Protein AF-A0A368EV64-F1 (afdb_monomer_lite)

Structure (mmCIF, N/CA/C/O backbone):
data_AF-A0A368EV64-F1
#
_entry.id   AF-A0A368EV64-F1
#
loop_
_atom_site.group_PDB
_atom_site.id
_atom_site.type_symbol
_atom_site.label_atom_id
_atom_site.label_alt_id
_atom_site.label_comp_id
_atom_site.label_asym_id
_atom_site.label_entity_id
_atom_site.label_seq_id
_atom_site.pdbx_PDB_ins_code
_atom_site.Cartn_x
_atom_site.Cartn_y
_atom_site.Cartn_z
_atom_site.occupancy
_atom_site.B_iso_or_equiv
_atom_site.auth_seq_id
_atom_site.auth_comp_id
_atom_site.auth_asym_id
_atom_site.auth_atom_id
_atom_site.pdbx_PDB_model_num
ATOM 1 N N . MET A 1 1 ? 31.387 5.403 -16.871 1.00 44.50 1 MET A N 1
ATOM 2 C CA . MET A 1 1 ? 31.433 4.023 -17.403 1.00 44.50 1 MET A CA 1
ATOM 3 C C . MET A 1 1 ? 30.041 3.657 -17.880 1.00 44.50 1 MET A C 1
ATOM 5 O O . MET A 1 1 ? 29.139 3.594 -17.057 1.00 44.50 1 MET A O 1
ATOM 9 N N . ILE A 1 2 ? 29.844 3.469 -19.186 1.00 47.06 2 ILE A N 1
ATOM 10 C CA . ILE A 1 2 ? 28.600 2.897 -19.712 1.00 47.06 2 ILE A CA 1
ATOM 11 C C . ILE A 1 2 ? 28.589 1.443 -19.242 1.00 47.06 2 ILE A C 1
ATOM 13 O O . ILE A 1 2 ? 29.284 0.598 -19.804 1.00 47.06 2 ILE A O 1
ATOM 17 N N . SER A 1 3 ? 27.868 1.147 -18.158 1.00 55.34 3 SER A N 1
ATOM 18 C CA . SER A 1 3 ? 27.465 -0.232 -17.905 1.00 55.34 3 SER A CA 1
ATOM 19 C C . SER A 1 3 ? 26.696 -0.633 -19.155 1.00 55.34 3 SER A C 1
ATOM 21 O O . SER A 1 3 ? 25.745 0.060 -19.513 1.00 55.34 3 SER A O 1
ATOM 23 N N . ASN A 1 4 ? 27.168 -1.627 -19.902 1.00 78.81 4 ASN A N 1
ATOM 24 C CA . ASN A 1 4 ? 26.502 -2.021 -21.133 1.00 78.81 4 ASN A CA 1
ATOM 25 C C . ASN A 1 4 ? 25.131 -2.589 -20.731 1.00 78.81 4 ASN A C 1
ATOM 27 O O . ASN A 1 4 ? 25.038 -3.751 -20.342 1.00 78.81 4 ASN A O 1
ATOM 31 N N . ILE A 1 5 ? 24.098 -1.738 -20.719 1.00 82.38 5 ILE A N 1
ATOM 32 C CA . ILE A 1 5 ? 22.738 -2.038 -20.243 1.00 82.38 5 ILE A CA 1
ATOM 33 C C . ILE A 1 5 ? 22.225 -3.301 -20.942 1.00 82.38 5 ILE A C 1
ATOM 35 O O . ILE A 1 5 ? 21.611 -4.161 -20.314 1.00 82.38 5 ILE A O 1
ATOM 39 N N . HIS A 1 6 ? 22.607 -3.480 -22.209 1.00 84.94 6 HIS A N 1
ATOM 40 C CA . HIS A 1 6 ? 22.348 -4.684 -22.984 1.00 84.94 6 HIS A CA 1
ATOM 41 C C . HIS A 1 6 ? 22.956 -5.952 -22.357 1.00 84.94 6 HIS A C 1
ATOM 43 O O . HIS A 1 6 ? 22.280 -6.970 -22.247 1.00 84.94 6 HIS A O 1
ATOM 49 N N . ASN A 1 7 ? 24.194 -5.906 -21.855 1.00 88.62 7 ASN A N 1
ATOM 50 C CA . ASN A 1 7 ? 24.806 -7.042 -21.155 1.00 88.62 7 ASN A CA 1
ATOM 51 C C . ASN A 1 7 ? 24.082 -7.374 -19.842 1.00 88.62 7 ASN A C 1
ATOM 53 O O . ASN A 1 7 ? 24.009 -8.544 -19.464 1.00 88.62 7 ASN A O 1
ATOM 57 N N . ILE A 1 8 ? 23.554 -6.368 -19.139 1.00 88.25 8 ILE A N 1
ATOM 58 C CA . ILE A 1 8 ? 22.764 -6.578 -17.917 1.00 88.25 8 ILE A CA 1
ATOM 59 C C . ILE A 1 8 ? 21.418 -7.219 -18.274 1.00 88.25 8 ILE A C 1
ATOM 61 O O . ILE A 1 8 ? 21.029 -8.199 -17.637 1.00 88.25 8 ILE A O 1
ATOM 65 N N . TYR A 1 9 ? 20.765 -6.742 -19.335 1.00 90.50 9 TYR A N 1
ATOM 66 C CA . TYR A 1 9 ? 19.552 -7.351 -19.879 1.00 90.50 9 TYR A CA 1
ATOM 67 C C . TYR A 1 9 ? 19.782 -8.819 -20.261 1.00 90.50 9 TYR A C 1
ATOM 69 O O . TYR A 1 9 ? 19.056 -9.687 -19.786 1.00 90.50 9 TYR A O 1
ATOM 77 N N . LEU A 1 10 ? 20.843 -9.128 -21.016 1.00 91.12 10 LEU A N 1
ATOM 78 C CA . LEU A 1 10 ? 21.176 -10.503 -21.406 1.00 91.12 10 LEU A CA 1
ATOM 79 C C . LEU A 1 10 ? 21.407 -11.419 -20.195 1.00 91.12 10 LEU A C 1
ATOM 81 O O . LEU A 1 10 ? 21.033 -12.591 -20.223 1.00 91.12 10 LEU A O 1
ATOM 85 N N . ARG A 1 11 ? 22.008 -10.906 -19.113 1.00 91.00 11 ARG A N 1
ATOM 86 C CA . ARG A 1 11 ? 22.144 -11.657 -17.852 1.00 91.00 11 ARG A CA 1
ATOM 87 C C . ARG A 1 11 ? 20.783 -11.919 -17.208 1.00 91.00 11 ARG A C 1
ATOM 89 O O . ARG A 1 11 ? 20.542 -13.042 -16.770 1.00 91.00 11 ARG A O 1
ATOM 96 N N . GLY A 1 12 ? 19.901 -10.921 -17.192 1.00 89.25 12 GLY A N 1
ATOM 97 C CA . GLY A 1 12 ? 18.524 -11.059 -16.714 1.00 89.25 12 GLY A CA 1
ATOM 98 C C . GLY A 1 12 ? 17.716 -12.074 -17.523 1.00 89.25 12 GLY A C 1
ATOM 99 O O . GLY A 1 12 ? 17.084 -12.952 -16.941 1.00 89.25 12 GLY A O 1
ATOM 100 N N . GLU A 1 13 ? 17.805 -12.024 -18.851 1.00 91.50 13 GLU A N 1
ATOM 101 C CA . GLU A 1 13 ? 17.125 -12.956 -19.754 1.00 91.50 13 GLU A CA 1
ATOM 102 C C . GLU A 1 13 ? 17.630 -14.396 -19.573 1.00 91.50 13 GLU A C 1
ATOM 104 O O . GLU A 1 13 ? 16.836 -15.331 -19.475 1.00 91.50 13 GLU A O 1
ATOM 109 N N . ARG A 1 14 ? 18.950 -14.597 -19.457 1.00 92.56 14 ARG A N 1
ATOM 110 C CA . ARG A 1 14 ? 19.518 -15.924 -19.163 1.00 92.56 14 ARG A CA 1
ATOM 111 C C . ARG A 1 14 ? 19.058 -16.450 -17.807 1.00 92.56 14 ARG A C 1
ATOM 113 O O . ARG A 1 14 ? 18.724 -17.625 -17.697 1.00 92.56 14 ARG A O 1
ATOM 120 N N . ALA A 1 15 ? 19.029 -15.601 -16.780 1.00 91.25 15 ALA A N 1
ATOM 121 C CA . ALA A 1 15 ? 18.524 -15.983 -15.465 1.00 91.25 15 ALA A CA 1
ATOM 122 C C . ALA A 1 15 ? 17.037 -16.368 -15.523 1.00 91.25 15 ALA A C 1
ATOM 124 O O . ALA A 1 15 ? 16.649 -17.357 -14.904 1.00 91.25 15 ALA A O 1
ATOM 125 N N . TYR A 1 16 ? 16.232 -15.651 -16.315 1.00 91.25 16 TYR A N 1
ATOM 126 C CA . TYR A 1 16 ? 14.826 -15.979 -16.551 1.00 91.25 16 TYR A CA 1
ATOM 127 C C . TYR A 1 16 ? 14.663 -17.347 -17.223 1.00 91.25 16 TYR A C 1
ATOM 129 O O . TYR A 1 16 ? 13.963 -18.205 -16.692 1.00 91.25 16 TYR A O 1
ATOM 137 N N . LYS A 1 17 ? 15.393 -17.594 -18.320 1.00 91.50 17 LYS A N 1
ATOM 138 C CA . LYS A 1 17 ? 15.407 -18.888 -19.032 1.00 91.50 17 LYS A CA 1
ATOM 139 C C . LYS A 1 17 ? 15.848 -20.055 -18.140 1.00 91.50 17 LYS A C 1
ATOM 141 O O . LYS A 1 17 ? 15.370 -21.169 -18.307 1.00 91.50 17 LYS A O 1
ATOM 146 N N . ASN A 1 18 ? 16.715 -19.791 -17.163 1.00 92.69 18 ASN A N 1
ATOM 147 C CA . ASN A 1 18 ? 17.178 -20.769 -16.177 1.00 92.69 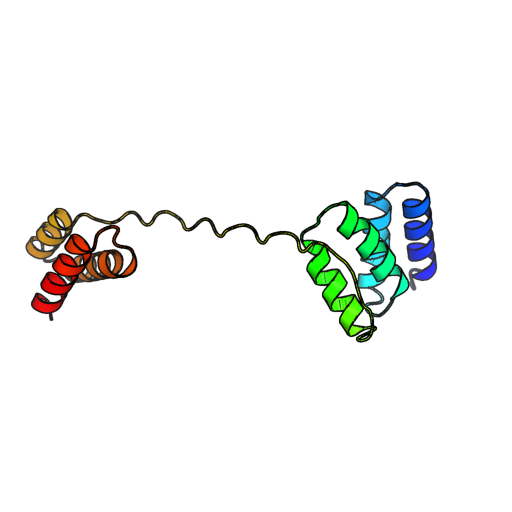18 ASN A CA 1
ATOM 148 C C . ASN A 1 18 ? 16.271 -20.876 -14.931 1.00 92.69 18 ASN A C 1
ATOM 150 O O . ASN A 1 18 ? 16.696 -21.444 -13.926 1.00 92.69 18 ASN A O 1
ATOM 154 N N . ASN A 1 19 ? 15.057 -20.310 -14.952 1.00 89.19 19 ASN A N 1
ATOM 155 C CA . ASN A 1 19 ? 14.099 -20.277 -13.835 1.00 89.19 19 ASN A CA 1
ATOM 156 C C . ASN A 1 19 ? 14.615 -19.598 -12.546 1.00 89.19 19 ASN A C 1
ATOM 158 O O . ASN A 1 19 ? 14.037 -19.749 -11.468 1.00 89.19 19 ASN A O 1
ATOM 162 N N . LYS A 1 20 ? 15.685 -18.798 -12.627 1.00 91.12 20 LYS A N 1
ATOM 163 C CA . LYS A 1 20 ? 16.231 -18.024 -11.502 1.00 91.12 20 LYS A CA 1
ATOM 164 C C . LYS A 1 20 ? 15.534 -16.668 -11.393 1.00 91.12 20 LYS A C 1
ATOM 166 O O . LYS A 1 20 ? 16.139 -15.614 -11.592 1.00 91.12 20 LYS A O 1
ATOM 171 N N . PHE A 1 21 ? 14.244 -16.684 -11.061 1.00 87.88 21 PHE A N 1
ATOM 172 C CA . PHE A 1 21 ? 13.384 -15.492 -11.100 1.00 87.88 21 PHE A CA 1
ATOM 173 C C . PHE A 1 21 ? 13.841 -14.343 -10.184 1.00 87.88 21 PHE A C 1
ATOM 175 O O . PHE A 1 21 ? 13.676 -13.176 -10.538 1.00 87.88 21 PHE A O 1
ATOM 182 N N . GLY A 1 22 ? 14.454 -14.645 -9.034 1.00 86.88 22 GLY A N 1
ATOM 183 C CA . GLY A 1 22 ? 14.992 -13.622 -8.127 1.00 86.88 22 GLY A CA 1
ATOM 184 C C . GLY A 1 22 ? 16.170 -12.846 -8.727 1.00 86.88 22 GLY A C 1
ATOM 185 O O . GLY A 1 22 ? 16.196 -11.615 -8.677 1.00 86.88 22 GLY A O 1
ATOM 186 N N . GLU A 1 23 ? 17.115 -13.556 -9.349 1.00 88.25 23 GLU A N 1
ATOM 187 C CA . GLU A 1 23 ? 18.260 -12.950 -10.042 1.00 88.25 23 GLU A CA 1
ATOM 188 C C . GLU A 1 23 ? 17.813 -12.203 -11.301 1.00 88.25 23 GLU A C 1
ATOM 190 O O . GLU A 1 23 ? 18.227 -11.063 -11.522 1.00 88.25 23 GLU A O 1
ATOM 195 N N . ALA A 1 24 ? 16.913 -12.808 -12.086 1.00 90.88 24 ALA A N 1
ATOM 196 C CA . ALA A 1 24 ? 16.336 -12.190 -13.276 1.00 90.88 24 ALA A CA 1
ATOM 197 C C . ALA A 1 24 ? 15.688 -10.845 -12.935 1.00 90.88 24 ALA A C 1
ATOM 199 O O . ALA A 1 24 ? 16.029 -9.824 -13.528 1.00 90.88 24 ALA A O 1
ATOM 200 N N . LYS A 1 25 ? 14.836 -10.812 -11.903 1.00 90.88 25 LYS A N 1
ATOM 201 C CA . LYS A 1 25 ? 14.197 -9.583 -11.427 1.00 90.88 25 LYS A CA 1
ATOM 202 C C . LYS A 1 25 ? 15.217 -8.506 -11.057 1.00 90.88 25 LYS A C 1
ATOM 204 O O . LYS A 1 25 ? 15.050 -7.363 -11.468 1.00 90.88 25 LYS A O 1
ATOM 209 N N . LYS A 1 26 ? 16.271 -8.852 -10.309 1.00 91.56 26 LYS A N 1
ATOM 210 C CA . LYS A 1 26 ? 17.311 -7.893 -9.896 1.00 91.56 26 LYS A CA 1
ATOM 211 C C . LYS A 1 26 ? 18.004 -7.256 -11.104 1.00 91.56 26 LYS A C 1
ATOM 213 O O . LYS A 1 26 ? 18.172 -6.039 -11.143 1.00 91.56 26 LYS A O 1
ATOM 218 N N . HIS A 1 27 ? 18.387 -8.065 -12.089 1.00 90.44 27 HIS A N 1
ATOM 219 C CA . HIS A 1 27 ? 19.040 -7.572 -13.301 1.00 90.44 27 HIS A CA 1
ATOM 220 C C . HIS A 1 27 ? 18.100 -6.729 -14.166 1.00 90.44 27 HIS A C 1
ATOM 222 O O . HIS A 1 27 ? 18.491 -5.653 -14.608 1.00 90.44 27 HIS A O 1
ATOM 228 N N . LEU A 1 28 ? 16.856 -7.170 -14.355 1.00 90.75 28 LEU A N 1
ATOM 229 C CA . LEU A 1 28 ? 15.863 -6.441 -15.145 1.00 90.75 28 LEU A CA 1
ATOM 230 C C . LEU A 1 28 ? 15.454 -5.115 -14.488 1.00 90.75 28 LEU A C 1
ATOM 232 O O . LEU A 1 28 ? 15.281 -4.127 -15.195 1.00 90.75 28 LEU A O 1
ATOM 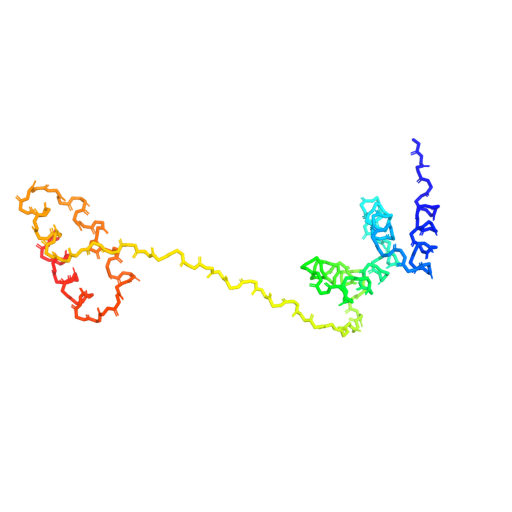236 N N . MET A 1 29 ? 15.362 -5.063 -13.152 1.00 88.50 29 MET A N 1
ATOM 237 C CA . MET A 1 29 ? 15.135 -3.817 -12.407 1.00 88.50 29 MET A CA 1
ATOM 238 C C . MET A 1 29 ? 16.255 -2.802 -12.644 1.00 88.50 29 MET A C 1
ATOM 240 O O . MET A 1 29 ? 15.976 -1.656 -12.975 1.00 88.50 29 MET A O 1
ATOM 244 N N . SER A 1 30 ? 17.513 -3.239 -12.564 1.00 89.19 30 SER A N 1
ATOM 245 C CA . SER A 1 30 ? 18.658 -2.369 -12.854 1.00 89.19 30 SER A CA 1
ATOM 246 C C . SER A 1 30 ? 18.615 -1.823 -14.286 1.00 89.19 30 SER A C 1
ATOM 248 O O . SER A 1 30 ? 18.947 -0.664 -14.513 1.00 89.19 30 SER A O 1
ATOM 250 N N . VAL A 1 31 ? 18.150 -2.617 -15.257 1.00 88.75 31 VAL A N 1
ATOM 251 C CA . VAL A 1 31 ? 17.986 -2.149 -16.640 1.00 88.75 31 VAL A CA 1
ATOM 252 C C . VAL A 1 31 ? 16.927 -1.052 -16.744 1.00 88.75 31 VAL A C 1
ATOM 254 O O . VAL A 1 31 ? 17.206 -0.031 -17.361 1.00 88.75 31 VAL A O 1
ATOM 257 N N . VAL A 1 32 ? 15.748 -1.220 -16.134 1.00 89.19 32 VAL A N 1
ATOM 258 C CA . VAL A 1 32 ? 14.674 -0.207 -16.217 1.00 89.19 32 VAL A CA 1
ATOM 259 C C . VAL A 1 32 ? 14.950 1.046 -15.382 1.00 89.19 32 VAL A C 1
ATOM 261 O O . VAL A 1 32 ? 14.419 2.109 -15.688 1.00 89.19 32 VAL A O 1
ATOM 264 N N . GLU A 1 33 ? 15.793 0.948 -14.351 1.00 87.56 33 GLU A N 1
ATOM 265 C CA . GLU A 1 33 ? 16.299 2.109 -13.605 1.00 87.56 33 GLU A CA 1
ATOM 266 C C . GLU A 1 33 ? 17.211 2.990 -14.470 1.00 87.56 33 GLU A C 1
ATOM 268 O O . GLU A 1 33 ? 17.197 4.212 -14.332 1.00 87.56 33 GLU A O 1
ATOM 273 N N . HIS A 1 34 ? 17.980 2.382 -15.378 1.00 86.31 34 HIS A N 1
ATOM 274 C CA . HIS A 1 34 ? 18.852 3.102 -16.305 1.00 86.31 34 HIS A CA 1
ATOM 275 C C . HIS A 1 34 ? 18.146 3.518 -17.604 1.00 86.31 34 HIS A C 1
ATOM 277 O O . HIS A 1 34 ? 18.392 4.615 -18.100 1.00 86.31 34 HIS A O 1
ATOM 283 N N . ASP A 1 35 ? 17.272 2.668 -18.146 1.00 84.94 35 ASP A N 1
ATOM 284 C CA . ASP A 1 35 ? 16.469 2.925 -19.342 1.00 84.94 35 ASP A CA 1
ATOM 285 C C . ASP A 1 35 ? 14.987 2.631 -19.072 1.00 84.94 35 ASP A C 1
ATOM 287 O O . ASP A 1 35 ? 14.480 1.517 -19.238 1.00 84.94 35 ASP A O 1
ATOM 291 N N . THR A 1 36 ? 14.274 3.687 -18.687 1.00 84.44 36 THR A N 1
ATOM 292 C CA . THR A 1 36 ? 12.838 3.649 -18.371 1.00 84.44 36 THR A CA 1
ATOM 293 C C . THR A 1 36 ? 11.941 3.356 -19.574 1.00 84.44 36 THR A C 1
ATOM 295 O O . THR A 1 36 ? 10.741 3.148 -19.396 1.00 84.44 36 THR A O 1
ATOM 298 N N . ASN A 1 37 ? 12.476 3.342 -20.798 1.00 86.19 37 ASN A N 1
ATOM 299 C CA . ASN A 1 37 ? 11.724 3.018 -22.009 1.00 86.19 37 ASN A CA 1
ATOM 300 C C . ASN A 1 37 ? 12.091 1.631 -22.558 1.00 86.19 37 ASN A C 1
ATOM 302 O O . ASN A 1 37 ? 11.604 1.244 -23.624 1.00 86.19 37 ASN A O 1
ATOM 306 N N . HIS A 1 38 ? 12.903 0.851 -21.836 1.00 87.31 38 HIS A N 1
ATOM 307 C CA . HIS A 1 38 ? 13.314 -0.469 -22.289 1.00 87.31 38 HIS A CA 1
ATOM 308 C C . HIS A 1 38 ? 12.187 -1.507 -22.175 1.00 87.31 38 HIS A C 1
ATOM 310 O O . HIS A 1 38 ? 12.046 -2.235 -21.189 1.00 87.31 38 HIS A O 1
ATOM 316 N N . TYR A 1 39 ? 11.379 -1.584 -23.231 1.00 86.69 39 TYR A N 1
ATOM 317 C CA . TYR A 1 39 ? 10.154 -2.379 -23.297 1.00 86.69 39 TYR A CA 1
ATOM 318 C C . TYR A 1 39 ? 10.354 -3.874 -22.992 1.00 86.69 39 TYR A C 1
ATOM 320 O O . TYR A 1 39 ? 9.581 -4.456 -22.231 1.00 86.69 39 TYR A O 1
ATOM 328 N N . ALA A 1 40 ? 11.418 -4.489 -23.520 1.00 88.06 40 ALA A N 1
ATOM 329 C CA . ALA A 1 40 ? 11.695 -5.915 -23.330 1.00 88.06 40 ALA A CA 1
ATOM 330 C C . ALA A 1 40 ? 11.892 -6.286 -21.848 1.00 88.06 40 ALA A C 1
ATOM 332 O O . ALA A 1 40 ? 11.363 -7.297 -21.382 1.00 88.06 40 ALA A O 1
ATOM 333 N N . SER A 1 41 ? 12.576 -5.433 -21.077 1.00 89.88 41 SER A N 1
ATOM 334 C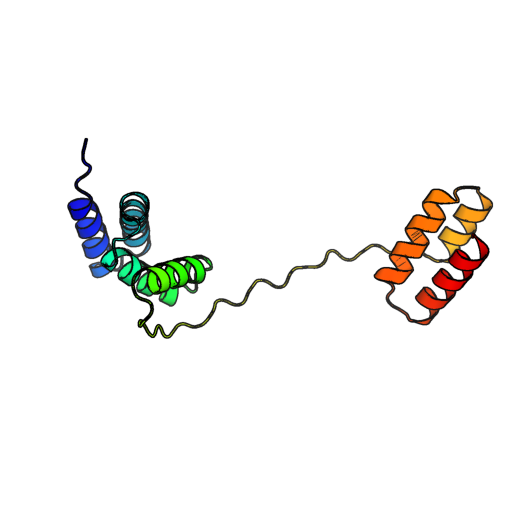 CA . SER A 1 41 ? 12.728 -5.651 -19.635 1.00 89.88 41 SER A CA 1
ATOM 335 C C . SER A 1 41 ? 11.402 -5.604 -18.894 1.00 89.88 41 SER A C 1
ATOM 337 O O . SER A 1 41 ? 11.175 -6.416 -17.998 1.00 89.88 41 SER A O 1
ATOM 339 N N . TYR A 1 42 ? 10.516 -4.674 -19.255 1.00 90.12 42 TYR A N 1
ATOM 340 C CA . TYR A 1 42 ? 9.208 -4.575 -18.617 1.00 90.12 42 TYR A CA 1
ATOM 341 C C . TYR A 1 42 ? 8.312 -5.780 -18.920 1.00 90.12 42 TYR A C 1
ATOM 343 O O . TYR A 1 42 ? 7.576 -6.200 -18.029 1.00 90.12 42 TYR A O 1
ATOM 351 N N . LEU A 1 43 ? 8.398 -6.371 -20.118 1.00 90.19 43 LEU A N 1
ATOM 352 C CA . LEU A 1 43 ? 7.670 -7.603 -20.448 1.00 90.19 43 LEU A CA 1
ATOM 353 C C . LEU A 1 43 ? 8.128 -8.785 -19.586 1.00 90.19 43 LEU A C 1
ATOM 355 O O . LEU A 1 43 ? 7.302 -9.437 -18.950 1.00 90.19 43 LEU A O 1
ATOM 359 N N . LEU A 1 44 ? 9.440 -9.011 -19.483 1.00 91.25 44 LEU A N 1
ATOM 360 C CA . LEU A 1 44 ? 9.972 -10.081 -18.634 1.00 91.25 44 LEU A CA 1
ATOM 361 C C . LEU A 1 44 ? 9.658 -9.840 -17.150 1.00 91.25 44 LEU A C 1
ATOM 363 O O . LEU A 1 44 ? 9.298 -10.769 -16.427 1.00 91.25 44 LEU A O 1
ATOM 367 N N . LEU A 1 45 ? 9.738 -8.589 -16.681 1.00 90.12 45 LEU A N 1
ATOM 368 C CA . LEU A 1 45 ? 9.313 -8.237 -15.324 1.00 90.12 45 LEU A CA 1
ATOM 369 C C . LEU A 1 45 ? 7.824 -8.515 -15.113 1.00 90.12 45 LEU A C 1
ATOM 371 O O . LEU A 1 45 ? 7.453 -9.011 -14.051 1.00 90.12 45 LEU A O 1
ATOM 375 N N . PHE A 1 46 ? 6.973 -8.220 -16.095 1.00 89.88 46 PHE A N 1
ATOM 376 C CA . PHE A 1 46 ? 5.546 -8.508 -16.019 1.00 89.88 46 PHE A CA 1
ATOM 377 C C . PHE A 1 46 ? 5.289 -10.009 -15.865 1.00 89.88 46 PHE A C 1
ATOM 379 O O . PHE A 1 46 ? 4.576 -10.387 -14.940 1.00 89.88 46 PHE A O 1
ATOM 386 N N . GLU A 1 47 ? 5.916 -10.862 -16.676 1.00 88.12 47 GLU A N 1
ATOM 387 C CA . GLU A 1 47 ? 5.761 -12.322 -16.578 1.00 88.12 47 GLU A CA 1
ATOM 388 C C . GLU A 1 47 ? 6.183 -12.851 -15.197 1.00 88.12 47 GLU A C 1
ATOM 390 O O . GLU A 1 47 ? 5.429 -13.572 -14.536 1.00 88.12 47 GLU A O 1
ATOM 395 N N . ILE A 1 48 ? 7.348 -12.417 -14.701 1.00 87.88 48 ILE A N 1
ATOM 396 C CA . ILE A 1 48 ? 7.858 -12.808 -13.376 1.00 87.88 48 ILE A CA 1
ATOM 397 C C . ILE A 1 48 ? 6.903 -12.357 -12.256 1.00 87.88 48 ILE A C 1
ATOM 399 O O . ILE A 1 48 ? 6.626 -13.103 -11.308 1.00 87.88 48 ILE A O 1
ATOM 403 N N . LEU A 1 49 ? 6.409 -11.119 -12.322 1.00 85.88 49 LEU A N 1
ATOM 404 C CA . LEU A 1 49 ? 5.567 -10.533 -11.275 1.00 85.88 49 LEU A CA 1
ATOM 405 C C . LEU A 1 49 ? 4.123 -11.043 -11.318 1.00 85.88 49 LEU A C 1
ATOM 407 O O . LEU A 1 49 ? 3.493 -11.139 -10.263 1.00 85.88 49 LEU A O 1
ATOM 411 N N . ASN A 1 50 ? 3.614 -11.386 -12.503 1.00 84.69 50 ASN A N 1
ATOM 412 C CA . ASN A 1 50 ? 2.287 -11.968 -12.687 1.00 84.69 50 ASN A CA 1
ATOM 413 C C . ASN A 1 50 ? 2.225 -13.367 -12.058 1.00 84.69 50 ASN A C 1
ATOM 415 O O . ASN A 1 50 ? 1.303 -13.659 -11.298 1.00 84.69 50 ASN A O 1
ATOM 419 N N . ASN A 1 51 ? 3.268 -14.180 -12.261 1.00 82.06 51 ASN A N 1
ATOM 420 C CA . ASN A 1 51 ? 3.379 -15.507 -11.648 1.00 82.06 51 ASN A CA 1
ATOM 421 C C . ASN A 1 51 ? 3.520 -15.451 -10.118 1.00 82.06 51 ASN A C 1
ATOM 423 O O . ASN A 1 51 ? 3.022 -16.327 -9.416 1.00 82.06 51 ASN A O 1
ATOM 427 N N . SER A 1 52 ? 4.171 -14.414 -9.585 1.00 76.19 52 SER A N 1
ATOM 428 C CA . SER A 1 52 ? 4.418 -14.259 -8.142 1.00 76.19 52 SER A CA 1
ATOM 429 C C . SER A 1 52 ? 3.359 -13.438 -7.391 1.00 76.19 52 SER A C 1
ATOM 431 O O . SER A 1 52 ? 3.523 -13.204 -6.195 1.00 76.19 52 SER A O 1
ATOM 433 N N . GLN A 1 53 ? 2.287 -12.986 -8.062 1.00 69.88 53 GLN A N 1
ATOM 434 C CA . GLN A 1 53 ? 1.233 -12.122 -7.496 1.00 69.88 53 GLN A CA 1
ATOM 435 C C . GLN A 1 53 ? 1.788 -10.913 -6.717 1.00 69.88 53 GLN A C 1
ATOM 437 O O . GLN A 1 53 ? 1.294 -10.531 -5.653 1.00 69.88 53 GLN A O 1
ATOM 442 N N . SER A 1 54 ? 2.851 -10.301 -7.241 1.00 75.19 54 SER A N 1
ATOM 443 C CA . SER A 1 54 ? 3.558 -9.230 -6.543 1.00 75.19 54 SER A CA 1
ATOM 444 C C . SER A 1 54 ? 2.786 -7.908 -6.566 1.00 75.19 54 SER A C 1
ATOM 446 O O . SER A 1 54 ? 2.246 -7.498 -7.594 1.00 75.19 54 SER A O 1
ATOM 448 N N . SER A 1 55 ? 2.827 -7.160 -5.460 1.00 74.56 55 SER A N 1
ATOM 449 C CA . SER A 1 55 ? 2.279 -5.797 -5.374 1.00 74.56 55 SER A CA 1
ATOM 450 C C . SER A 1 55 ? 2.906 -4.817 -6.378 1.00 74.56 55 SER A C 1
ATOM 452 O O . SER A 1 55 ? 2.277 -3.825 -6.743 1.00 74.56 55 SER A O 1
ATOM 454 N N . GLN A 1 56 ? 4.114 -5.113 -6.870 1.00 79.06 56 GLN A N 1
ATOM 455 C CA . GLN A 1 56 ? 4.836 -4.306 -7.859 1.00 79.06 56 GLN A CA 1
ATOM 456 C C . GLN A 1 56 ? 4.293 -4.462 -9.290 1.00 79.06 56 GLN A C 1
ATOM 458 O O . GLN A 1 56 ? 4.586 -3.629 -10.148 1.00 79.06 56 GLN A O 1
ATOM 463 N N . LEU A 1 57 ? 3.460 -5.478 -9.550 1.00 83.75 57 LEU A N 1
ATOM 464 C CA . LEU A 1 57 ? 2.870 -5.734 -10.868 1.00 83.75 57 LEU A CA 1
ATOM 465 C C . LEU A 1 57 ? 2.079 -4.525 -11.390 1.00 83.75 57 LEU A C 1
ATOM 467 O O . LEU A 1 57 ? 2.165 -4.188 -12.566 1.00 83.75 57 LEU A O 1
ATOM 471 N N . GLN A 1 58 ? 1.353 -3.827 -10.509 1.00 82.88 58 GLN A N 1
ATOM 472 C CA . GLN A 1 58 ? 0.556 -2.655 -10.890 1.00 82.88 58 GLN A CA 1
ATOM 473 C C . GLN A 1 58 ? 1.422 -1.521 -11.453 1.00 82.88 58 GLN A C 1
ATOM 475 O O . GLN A 1 58 ? 1.013 -0.851 -12.400 1.00 82.88 58 GLN A O 1
ATOM 480 N N . GLN A 1 59 ? 2.614 -1.319 -10.888 1.00 85.06 59 GLN A N 1
ATOM 481 C CA . GLN A 1 59 ? 3.546 -0.299 -11.357 1.00 85.06 59 GLN A CA 1
ATOM 482 C C . GLN A 1 59 ? 4.110 -0.676 -12.729 1.00 85.06 59 GLN A C 1
ATOM 484 O O . GLN A 1 59 ? 4.085 0.144 -13.639 1.00 85.06 59 GLN A O 1
ATOM 489 N N . VAL A 1 60 ? 4.527 -1.932 -12.908 1.00 85.81 60 VAL A N 1
ATOM 490 C CA . VAL A 1 60 ? 5.047 -2.428 -14.193 1.00 85.81 60 VAL A CA 1
ATOM 491 C C . VAL A 1 60 ? 3.997 -2.347 -15.303 1.00 85.81 60 VAL A C 1
ATOM 493 O O . VAL A 1 60 ? 4.303 -1.875 -16.392 1.00 85.81 60 VAL A O 1
ATOM 496 N N . VAL A 1 61 ? 2.741 -2.713 -15.029 1.00 85.69 61 VAL A N 1
ATOM 497 C CA . VAL A 1 61 ? 1.645 -2.578 -16.005 1.00 85.69 61 VAL A CA 1
ATOM 498 C C . VAL A 1 61 ? 1.408 -1.118 -16.390 1.00 85.69 61 VAL A C 1
ATOM 500 O O . VAL A 1 61 ? 1.149 -0.823 -17.557 1.00 85.69 61 VAL A O 1
ATOM 503 N N . LYS A 1 62 ? 1.481 -0.194 -15.425 1.00 87.31 62 LYS A N 1
ATOM 504 C CA . LYS A 1 62 ? 1.326 1.240 -15.693 1.00 87.31 62 LYS A CA 1
ATOM 505 C C . LYS A 1 62 ? 2.421 1.740 -16.637 1.00 87.31 62 LYS A C 1
ATOM 507 O O . LYS A 1 62 ? 2.106 2.447 -17.591 1.00 87.31 62 LYS A O 1
ATOM 512 N N . GLU A 1 63 ? 3.668 1.336 -16.403 1.00 87.69 63 GLU A N 1
ATOM 513 C CA . GLU A 1 63 ? 4.789 1.699 -17.275 1.00 87.69 63 GLU A CA 1
ATOM 514 C C . GLU A 1 63 ? 4.681 1.046 -18.662 1.00 87.69 63 GLU A C 1
ATOM 516 O O . GLU A 1 63 ? 4.877 1.722 -19.668 1.00 87.69 63 GLU A O 1
ATOM 521 N N . LEU A 1 64 ? 4.258 -0.218 -18.755 1.00 87.62 64 LEU A N 1
ATOM 522 C CA . LEU A 1 64 ? 4.012 -0.876 -20.046 1.00 87.62 64 LEU A CA 1
ATOM 523 C C . LEU A 1 64 ? 2.943 -0.155 -20.873 1.00 87.62 64 LEU A C 1
ATOM 525 O O . LEU A 1 64 ? 3.143 0.065 -22.064 1.00 87.62 64 LEU A O 1
ATOM 529 N N . LYS A 1 65 ? 1.842 0.268 -20.241 1.00 86.44 65 LYS A N 1
ATOM 530 C CA . LYS A 1 65 ? 0.786 1.053 -20.901 1.00 86.44 65 LYS A CA 1
ATOM 531 C C . LYS A 1 65 ? 1.247 2.452 -21.309 1.00 86.44 65 LYS A C 1
ATOM 533 O O . LYS A 1 65 ? 0.730 2.992 -22.280 1.00 86.44 65 LYS A O 1
ATOM 538 N N . ARG A 1 66 ? 2.205 3.046 -20.586 1.00 87.62 66 ARG A N 1
ATOM 539 C CA . ARG A 1 66 ? 2.832 4.323 -20.968 1.00 87.62 66 ARG A CA 1
ATOM 540 C C . ARG A 1 66 ? 3.646 4.167 -22.251 1.00 87.62 66 ARG A C 1
ATOM 542 O O . ARG A 1 66 ? 3.559 5.028 -23.118 1.00 87.62 66 ARG A O 1
ATOM 549 N N . ILE A 1 67 ? 4.429 3.091 -22.353 1.00 86.88 67 ILE A N 1
ATOM 550 C CA . ILE A 1 67 ? 5.296 2.824 -23.511 1.00 86.88 67 ILE A CA 1
ATOM 551 C C . ILE A 1 67 ? 4.466 2.386 -24.723 1.00 86.88 67 ILE A C 1
ATOM 553 O O . ILE A 1 67 ? 4.697 2.863 -25.829 1.00 86.88 67 ILE A O 1
ATOM 557 N N . ASN A 1 68 ? 3.488 1.502 -24.521 1.00 85.00 68 ASN A N 1
ATOM 558 C CA . ASN A 1 68 ? 2.590 1.035 -25.570 1.00 85.00 68 ASN A CA 1
ATOM 559 C C . ASN A 1 68 ? 1.126 1.068 -25.091 1.00 85.00 68 ASN A C 1
ATOM 561 O O . ASN A 1 68 ? 0.663 0.115 -24.462 1.00 85.00 68 ASN A O 1
ATOM 565 N N . PRO A 1 69 ? 0.368 2.129 -25.414 1.00 82.00 69 PRO A N 1
ATOM 566 C CA . PRO A 1 69 ? -1.024 2.279 -24.985 1.00 82.00 69 PRO A CA 1
ATOM 567 C C . PRO A 1 69 ? -1.984 1.222 -25.545 1.00 82.00 69 PRO A C 1
ATOM 569 O O . PRO A 1 69 ? -3.031 0.979 -24.949 1.00 82.00 69 PRO A O 1
ATOM 572 N N . ALA A 1 70 ? -1.640 0.592 -26.673 1.00 83.12 70 ALA A N 1
ATOM 573 C CA . ALA A 1 70 ? -2.475 -0.411 -27.333 1.00 83.12 70 ALA A CA 1
ATOM 574 C C . ALA A 1 70 ? -2.318 -1.821 -26.735 1.00 83.12 70 ALA A C 1
ATOM 576 O O . ALA A 1 70 ? -2.998 -2.752 -27.166 1.00 83.12 70 ALA A O 1
ATOM 577 N N . ILE A 1 71 ? -1.422 -2.005 -25.759 1.00 81.44 71 ILE A N 1
ATOM 578 C CA . ILE A 1 71 ? -1.163 -3.319 -25.175 1.00 81.44 71 ILE A CA 1
ATOM 579 C C . ILE A 1 71 ? -2.353 -3.795 -24.329 1.00 81.44 71 ILE A C 1
ATOM 581 O O . ILE A 1 71 ? -2.745 -3.173 -23.336 1.00 81.44 71 ILE A O 1
ATOM 585 N N . VAL A 1 72 ? -2.914 -4.942 -24.704 1.00 77.38 72 VAL A N 1
ATOM 586 C CA . VAL A 1 72 ? -3.912 -5.649 -23.899 1.00 77.38 72 VAL A CA 1
ATOM 587 C C . VAL A 1 72 ? -3.169 -6.654 -23.026 1.00 77.38 72 VAL A C 1
ATOM 589 O O . VAL A 1 72 ? -2.663 -7.659 -23.510 1.00 77.38 72 VAL A O 1
ATOM 592 N N . LEU A 1 73 ? -3.054 -6.345 -21.733 1.00 78.62 73 LEU A N 1
ATOM 593 C CA . LEU A 1 73 ? -2.413 -7.210 -20.743 1.00 78.62 73 LEU A CA 1
ATOM 594 C C . LEU A 1 73 ? -3.484 -7.898 -19.900 1.00 78.62 73 LEU A C 1
ATOM 596 O O . LEU A 1 73 ? -4.207 -7.232 -19.155 1.00 78.62 73 LEU A O 1
ATOM 600 N N . GLU A 1 74 ? -3.548 -9.224 -19.974 1.00 75.19 74 GLU A N 1
ATOM 601 C CA . GLU A 1 74 ? -4.361 -10.034 -19.071 1.00 75.19 74 GLU A CA 1
ATOM 602 C C . GLU A 1 74 ? -3.578 -10.314 -17.783 1.00 75.19 74 GLU A C 1
ATOM 604 O O . GLU A 1 74 ? -2.569 -11.018 -17.784 1.00 75.19 74 GLU A O 1
ATOM 609 N N . TYR A 1 75 ? -4.021 -9.746 -16.660 1.00 74.31 75 TYR A N 1
ATOM 610 C CA . TYR A 1 75 ? -3.442 -10.033 -15.348 1.00 74.31 75 TYR A CA 1
ATOM 611 C C . TYR A 1 75 ? -4.503 -9.987 -14.254 1.00 74.31 75 TYR A C 1
ATOM 613 O O . TYR A 1 75 ? -5.441 -9.187 -14.300 1.00 74.31 75 TYR A O 1
ATOM 621 N N . LYS A 1 76 ? -4.344 -10.836 -13.232 1.00 66.75 76 LYS A N 1
ATOM 622 C CA . LYS A 1 76 ? -5.206 -10.796 -12.046 1.00 66.75 76 LYS A CA 1
ATOM 623 C C . LYS A 1 76 ? -4.716 -9.666 -11.135 1.00 66.75 76 LYS A C 1
ATOM 625 O O . LYS A 1 76 ? -3.581 -9.727 -10.660 1.00 66.75 76 LYS A O 1
ATOM 630 N N . PRO A 1 77 ? -5.520 -8.620 -10.879 1.00 62.44 77 PRO A N 1
ATOM 631 C CA . PRO A 1 77 ? -5.093 -7.544 -10.001 1.00 62.44 77 PRO A CA 1
ATOM 632 C C . PRO A 1 77 ? -4.883 -8.092 -8.588 1.00 62.44 77 PRO A C 1
ATOM 634 O O . PRO A 1 77 ? -5.784 -8.700 -8.011 1.00 62.44 77 PRO A O 1
ATOM 637 N N . VAL A 1 78 ? -3.695 -7.856 -8.021 1.00 64.00 78 VAL A N 1
ATOM 638 C CA . VAL A 1 78 ? -3.416 -8.206 -6.624 1.00 64.00 78 VAL A CA 1
ATOM 639 C C . VAL A 1 78 ? -4.411 -7.448 -5.738 1.00 64.00 78 VAL A C 1
ATOM 641 O O . VAL A 1 78 ? -4.485 -6.213 -5.841 1.00 64.00 78 VAL A O 1
ATOM 644 N N . PRO A 1 79 ? -5.199 -8.142 -4.895 1.00 61.06 79 PRO A N 1
ATOM 645 C CA . PRO A 1 79 ? -6.169 -7.489 -4.032 1.00 61.06 79 PRO A CA 1
ATOM 646 C C . PRO A 1 79 ? -5.437 -6.520 -3.105 1.00 61.06 79 PRO A C 1
ATOM 648 O O . PRO A 1 79 ? -4.478 -6.884 -2.424 1.00 61.06 79 PRO A O 1
ATOM 651 N N . LYS A 1 80 ? -5.876 -5.256 -3.095 1.00 62.91 80 LYS A N 1
ATOM 652 C CA . LYS A 1 80 ? -5.316 -4.253 -2.185 1.00 62.91 80 LYS A CA 1
ATOM 653 C C . LYS A 1 80 ? -5.498 -4.757 -0.747 1.00 62.91 80 LYS A C 1
ATOM 655 O O . LYS A 1 80 ? -6.611 -5.175 -0.412 1.00 62.91 80 LYS A O 1
ATOM 660 N N . PRO A 1 81 ? -4.462 -4.706 0.110 1.00 60.84 81 PRO A N 1
ATOM 661 C CA . PRO A 1 81 ? -4.624 -5.082 1.506 1.00 60.84 81 PRO A CA 1
ATOM 662 C C . PRO A 1 81 ? -5.727 -4.214 2.120 1.00 60.84 81 PRO A C 1
ATOM 664 O O . PRO A 1 81 ? -5.707 -2.985 1.992 1.00 60.84 81 PRO A O 1
ATOM 667 N N . LYS A 1 82 ? -6.725 -4.852 2.750 1.00 56.56 82 LYS A N 1
ATOM 668 C CA . LYS A 1 82 ? -7.770 -4.139 3.494 1.00 56.56 82 LYS A CA 1
ATOM 669 C C . LYS A 1 82 ? -7.071 -3.251 4.522 1.00 56.56 82 LYS A C 1
ATOM 671 O O . LYS A 1 82 ? -6.302 -3.750 5.341 1.00 56.56 82 LYS A O 1
ATOM 676 N N . LYS A 1 83 ? -7.319 -1.936 4.475 1.00 55.25 83 LYS A N 1
ATOM 677 C CA . LYS A 1 83 ? -6.859 -1.019 5.525 1.00 55.25 83 LYS A CA 1
ATOM 678 C C . LYS A 1 83 ? -7.443 -1.516 6.845 1.00 55.25 83 LYS A C 1
ATOM 680 O O . LYS A 1 83 ? -8.653 -1.440 7.041 1.00 55.25 83 LYS A O 1
ATOM 685 N N . ILE A 1 84 ? -6.592 -2.033 7.727 1.00 56.44 84 ILE A N 1
ATOM 686 C CA . ILE A 1 84 ? -6.969 -2.352 9.101 1.00 56.44 84 ILE A CA 1
ATOM 687 C C . ILE A 1 84 ? -7.219 -1.002 9.775 1.00 56.44 84 ILE A C 1
ATOM 689 O O . ILE A 1 84 ? -6.278 -0.296 10.143 1.00 56.44 84 ILE A O 1
ATOM 693 N N . SER A 1 85 ? -8.481 -0.576 9.852 1.00 58.97 85 SER A N 1
ATOM 694 C CA . SER A 1 85 ? -8.843 0.588 10.653 1.00 58.97 85 SER A CA 1
ATOM 695 C C . SER A 1 85 ? -8.577 0.222 12.106 1.00 58.97 85 SER A C 1
ATOM 697 O O . SER A 1 85 ? -9.225 -0.685 12.629 1.00 58.97 85 SER A O 1
ATOM 699 N N . LYS A 1 86 ? -7.609 0.888 12.746 1.00 59.75 86 LYS A N 1
ATOM 700 C CA . LYS A 1 86 ? -7.404 0.758 14.192 1.00 59.75 86 LYS A CA 1
ATOM 701 C C . LYS A 1 86 ? -8.748 0.994 14.878 1.00 59.75 86 LYS A C 1
ATOM 703 O O . LYS A 1 86 ? -9.418 1.980 14.570 1.00 59.75 86 LYS A O 1
ATOM 708 N N . GLU A 1 87 ? -9.148 0.074 15.750 1.00 59.62 87 GLU A N 1
ATOM 709 C CA . GLU A 1 87 ? -10.383 0.224 16.507 1.00 59.62 87 GLU A CA 1
ATOM 710 C C . GLU A 1 87 ? -10.263 1.499 17.350 1.00 59.62 87 GLU A C 1
ATOM 712 O O . GLU A 1 87 ? -9.338 1.659 18.148 1.00 59.62 87 GLU A O 1
ATOM 717 N N . VAL A 1 88 ? -11.133 2.473 17.087 1.00 63.22 88 VAL A N 1
ATOM 718 C CA . VAL A 1 88 ? -11.119 3.736 17.822 1.00 63.22 88 VAL A CA 1
ATOM 719 C C . VAL A 1 88 ? -11.703 3.446 19.199 1.00 63.22 88 VAL A C 1
ATOM 721 O O . VAL A 1 88 ? -12.897 3.173 19.316 1.00 63.22 88 VAL A O 1
ATOM 724 N N . ASN A 1 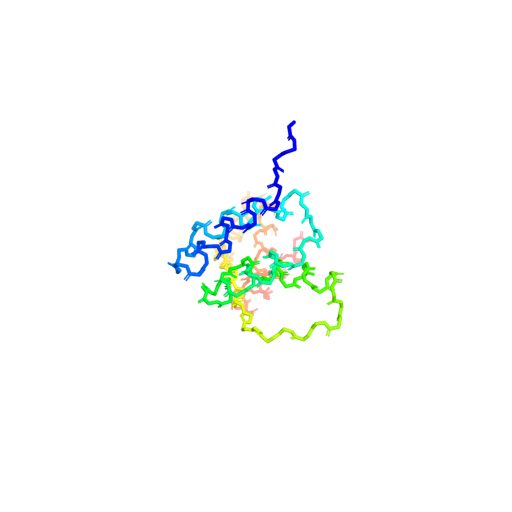89 ? -10.868 3.495 20.240 1.00 67.31 89 ASN A N 1
ATOM 725 C CA . ASN A 1 89 ? -11.318 3.345 21.623 1.00 67.31 89 ASN A CA 1
ATOM 726 C C . ASN A 1 89 ? -12.245 4.509 21.984 1.00 67.31 89 ASN A C 1
ATOM 728 O O . ASN A 1 89 ? -11.803 5.627 22.259 1.00 67.31 89 ASN A O 1
ATOM 732 N N . LEU A 1 90 ? -13.548 4.244 21.942 1.00 76.75 90 LEU A N 1
ATOM 733 C CA . LEU A 1 90 ? -14.566 5.217 22.293 1.00 76.75 90 LEU A CA 1
ATOM 734 C C . LEU A 1 90 ? -14.680 5.334 23.806 1.00 76.75 90 LEU A C 1
ATOM 736 O O . LEU A 1 90 ? -14.866 4.356 24.527 1.00 76.75 90 LEU A O 1
ATOM 740 N N . VAL A 1 91 ? -14.627 6.572 24.267 1.00 80.31 91 VAL A N 1
ATOM 741 C CA . VAL A 1 91 ? -14.934 6.938 25.642 1.00 80.31 91 VAL A CA 1
ATOM 742 C C . VAL A 1 91 ? -16.441 6.776 25.881 1.00 80.31 91 VAL A C 1
ATOM 744 O O . VAL A 1 91 ? -17.245 7.075 25.000 1.00 80.31 91 VAL A O 1
ATOM 747 N N . THR A 1 92 ? -16.857 6.312 27.060 1.00 86.12 92 THR A N 1
ATOM 748 C CA . THR A 1 92 ? -18.286 6.161 27.378 1.00 86.12 92 THR A CA 1
ATOM 749 C C . THR A 1 92 ? -18.957 7.514 27.630 1.00 86.12 92 THR A C 1
ATOM 751 O O . THR A 1 92 ? -18.348 8.441 28.168 1.00 86.12 92 THR A O 1
ATOM 754 N N . ILE A 1 93 ? -20.249 7.628 27.299 1.00 86.81 93 ILE A N 1
ATOM 755 C CA . ILE A 1 93 ? -21.041 8.846 27.552 1.00 86.81 93 ILE A CA 1
ATOM 756 C C . ILE A 1 93 ? -21.024 9.231 29.040 1.00 86.81 93 ILE A C 1
ATOM 758 O O . ILE A 1 93 ? -20.904 10.411 29.364 1.00 86.81 93 ILE A O 1
ATOM 762 N N . SER A 1 94 ? -21.078 8.253 29.949 1.00 88.62 94 SER A N 1
ATOM 763 C CA . SER A 1 94 ? -21.016 8.490 31.398 1.00 88.62 94 SER A CA 1
ATOM 764 C C . SER A 1 94 ? -19.727 9.199 31.815 1.00 88.62 94 SER A C 1
ATOM 766 O O . SER A 1 94 ? -19.762 10.149 32.594 1.00 88.62 94 SER A O 1
ATOM 768 N N . TYR A 1 95 ? -18.590 8.796 31.247 1.00 91.19 95 TYR A N 1
ATOM 769 C CA . TYR A 1 95 ? -17.313 9.442 31.532 1.00 91.19 95 TYR A CA 1
ATOM 770 C C . TYR A 1 95 ? -17.232 10.850 30.933 1.00 91.19 95 TYR A C 1
ATOM 772 O O . TYR A 1 95 ? -16.694 11.759 31.560 1.00 91.19 95 TYR A O 1
ATOM 780 N N . ILE A 1 96 ? -17.827 11.072 29.758 1.00 90.81 96 ILE A N 1
ATOM 781 C CA . ILE A 1 96 ? -17.926 12.415 29.171 1.00 90.81 96 ILE A CA 1
ATOM 782 C C . ILE A 1 96 ? -18.764 13.344 30.061 1.00 90.81 96 ILE A C 1
ATOM 784 O O . ILE A 1 96 ? -18.351 14.476 30.298 1.00 90.81 96 ILE A O 1
ATOM 788 N N . LYS A 1 97 ? -19.897 12.878 30.604 1.00 91.44 97 LYS A N 1
ATOM 789 C CA . LYS A 1 97 ? -20.706 13.658 31.561 1.00 91.44 97 LYS A CA 1
ATOM 790 C C . LYS A 1 97 ? -19.884 14.045 32.796 1.00 91.44 97 LYS A C 1
ATOM 792 O O . LYS A 1 97 ? -19.903 15.199 33.208 1.00 91.44 97 LYS A O 1
ATOM 797 N N . LEU A 1 98 ? -19.082 13.119 33.321 1.00 93.56 98 LEU A N 1
ATOM 798 C CA . LEU A 1 98 ? -18.166 13.389 34.431 1.00 93.56 98 LEU A CA 1
ATOM 799 C C . LEU A 1 98 ? -17.084 14.419 34.061 1.00 93.56 98 LEU A C 1
ATOM 801 O O . LEU A 1 98 ? -16.786 15.308 34.854 1.00 93.56 98 LEU A O 1
ATOM 805 N N . MET A 1 99 ? -16.528 14.364 32.846 1.00 91.31 99 MET A N 1
ATOM 806 C CA . MET A 1 99 ? -15.586 15.382 32.358 1.00 91.31 99 MET A CA 1
ATOM 807 C C . MET A 1 99 ? -16.206 16.781 32.303 1.00 91.31 99 MET A C 1
ATOM 809 O O . MET A 1 99 ? -15.516 17.754 32.605 1.00 91.31 99 MET A O 1
ATOM 813 N N . LEU A 1 100 ? -17.483 16.885 31.924 1.00 91.81 100 LEU A N 1
ATOM 814 C CA . LEU A 1 100 ? -18.209 18.156 31.907 1.00 91.81 100 LEU A CA 1
ATOM 815 C C . LEU A 1 100 ? -18.382 18.720 33.318 1.00 91.81 100 LEU A C 1
ATOM 817 O O . LEU A 1 100 ? -18.080 19.891 33.526 1.00 91.81 100 LEU A O 1
ATOM 821 N N . LEU A 1 101 ? -18.753 17.878 34.289 1.00 92.12 101 LEU A N 1
ATOM 822 C CA . LEU A 1 101 ? -18.834 18.272 35.703 1.00 92.12 101 LEU A CA 1
ATOM 823 C C . LEU A 1 101 ? -17.485 18.755 36.254 1.00 92.12 101 LEU A C 1
ATOM 825 O O . LEU A 1 101 ? -17.434 19.665 37.071 1.00 92.12 101 LEU A O 1
ATOM 829 N N . GLN A 1 102 ? -16.380 18.183 35.773 1.00 92.62 102 GLN A N 1
ATOM 830 C CA . GLN A 1 102 ? -15.020 18.593 36.141 1.00 92.62 102 GLN A CA 1
ATOM 831 C C . GLN A 1 102 ? -14.522 19.851 35.403 1.00 92.62 102 GLN A C 1
ATOM 833 O O . GLN A 1 102 ? -13.335 20.167 35.484 1.00 92.62 102 GLN A O 1
ATOM 838 N N . GLY A 1 103 ? -15.363 20.527 34.612 1.00 90.94 103 GLY A N 1
ATOM 839 C CA . GLY A 1 103 ? -14.972 21.704 33.827 1.00 90.94 103 GLY A CA 1
ATOM 840 C C . GLY A 1 103 ? -14.049 21.399 32.638 1.00 90.94 103 GLY A C 1
ATOM 841 O O . GLY A 1 103 ? -13.539 22.309 31.987 1.00 90.94 103 GLY A O 1
ATOM 842 N N . LYS A 1 104 ? -13.834 20.123 32.283 1.00 93.69 104 LYS A N 1
ATOM 843 C CA . LYS A 1 104 ? -12.950 19.697 31.177 1.00 93.69 104 LYS A CA 1
ATOM 844 C C . LYS A 1 104 ? -13.661 19.775 29.817 1.00 93.69 104 LYS A C 1
ATOM 846 O O . LYS A 1 104 ? -13.637 18.820 29.035 1.00 93.69 104 LYS A O 1
ATOM 851 N N . ILE A 1 105 ? -14.263 20.925 29.510 1.00 92.00 105 ILE A N 1
ATOM 852 C CA . ILE A 1 105 ? -15.182 21.129 28.374 1.00 92.00 105 ILE A CA 1
ATOM 853 C C . ILE A 1 105 ? -14.516 20.807 27.026 1.00 92.00 105 ILE A C 1
ATOM 855 O O . ILE A 1 105 ? -15.087 20.089 26.208 1.00 92.00 105 ILE A O 1
ATOM 859 N N . ILE A 1 106 ? -13.276 21.258 26.802 1.00 91.88 106 ILE A N 1
ATOM 860 C CA . ILE A 1 106 ? -12.554 21.033 25.533 1.00 91.88 106 ILE A CA 1
ATOM 861 C C . ILE A 1 106 ? -12.329 19.535 25.277 1.00 91.88 106 ILE A C 1
ATOM 863 O O . ILE A 1 106 ? -12.530 19.047 24.162 1.00 91.88 106 ILE A O 1
ATOM 867 N N . LYS A 1 107 ? -11.929 18.786 26.314 1.00 89.94 107 LYS A N 1
ATOM 868 C CA . LYS A 1 107 ? -11.711 17.335 26.216 1.00 89.94 107 LYS A CA 1
ATOM 869 C C . LYS A 1 107 ? -13.036 16.600 25.995 1.00 89.94 107 LYS A C 1
ATOM 871 O O . LYS A 1 107 ? -13.088 15.708 25.154 1.00 89.94 107 LYS A O 1
ATOM 876 N N . ALA A 1 108 ? -14.105 17.020 26.670 1.00 91.00 108 ALA A N 1
ATOM 877 C CA . ALA A 1 108 ? -15.441 16.460 26.486 1.00 91.00 108 ALA A CA 1
ATOM 878 C C . ALA A 1 108 ? -15.979 16.679 25.058 1.00 91.00 108 ALA A C 1
ATOM 880 O O . ALA A 1 108 ? -16.414 15.715 24.430 1.00 91.00 108 ALA A O 1
ATOM 881 N N . LYS A 1 109 ? -15.868 17.896 24.498 1.00 92.44 109 LYS A N 1
ATOM 882 C CA . LYS A 1 109 ? -16.281 18.200 23.110 1.00 92.44 109 LYS A CA 1
ATOM 883 C C . LYS A 1 109 ? -15.543 17.328 22.086 1.00 92.44 109 LYS A C 1
ATOM 885 O O . LYS A 1 109 ? -16.168 16.781 21.180 1.00 92.44 109 LYS A O 1
ATOM 890 N N . ARG A 1 110 ? -14.228 17.134 22.256 1.00 91.56 110 ARG A N 1
ATOM 891 C CA . ARG A 1 110 ? -13.436 16.233 21.396 1.00 91.56 110 ARG A CA 1
ATOM 892 C C . ARG A 1 110 ? -13.942 14.791 21.469 1.00 91.56 110 ARG A C 1
ATOM 894 O O . ARG A 1 110 ? -14.191 14.196 20.427 1.00 91.56 110 ARG A O 1
ATOM 901 N N . SER A 1 111 ? -14.154 14.260 22.673 1.00 89.44 111 SER A N 1
ATOM 902 C CA . SER A 1 111 ? -14.668 12.898 22.870 1.00 89.44 111 SER A CA 1
ATOM 903 C C . SER A 1 111 ? -16.075 12.701 22.289 1.00 89.44 111 SER A C 1
ATOM 905 O O . SER A 1 111 ? -16.339 11.664 21.685 1.00 89.44 111 SER A O 1
ATOM 907 N N . LEU A 1 112 ? -16.961 13.697 22.412 1.00 91.44 112 LEU A N 1
ATOM 908 C CA . LEU A 1 112 ? -18.300 13.673 21.809 1.00 91.44 112 LEU A CA 1
ATOM 909 C C . LEU A 1 112 ? -18.230 13.594 20.281 1.00 91.44 112 LEU A C 1
ATOM 911 O O . LEU A 1 112 ? -18.904 12.758 19.685 1.00 91.44 112 LEU A O 1
ATOM 915 N N . ASN A 1 113 ? -17.367 14.393 19.650 1.00 91.88 113 ASN A N 1
ATOM 916 C CA . ASN A 1 113 ? -17.160 14.339 18.202 1.00 91.88 113 ASN A CA 1
ATOM 917 C C . ASN A 1 113 ? -16.620 12.977 17.743 1.00 91.88 113 ASN A C 1
ATOM 919 O O . ASN A 1 113 ? -17.073 12.447 16.729 1.00 91.88 113 ASN A O 1
ATOM 923 N N . THR A 1 114 ? -15.717 12.360 18.511 1.00 90.25 114 THR A N 1
ATOM 924 C CA . THR A 1 114 ? -15.235 11.000 18.225 1.00 90.25 114 THR A CA 1
ATOM 925 C C . THR A 1 114 ? -16.377 9.977 18.247 1.00 90.25 114 THR A C 1
ATOM 927 O O . THR A 1 114 ? -16.458 9.142 17.347 1.00 90.25 114 THR A O 1
ATOM 930 N N . ILE A 1 115 ? -17.295 10.058 19.221 1.00 88.81 115 ILE A N 1
ATOM 931 C CA . ILE A 1 115 ? -18.483 9.185 19.279 1.00 88.81 115 ILE A CA 1
ATOM 932 C C . ILE A 1 115 ? -19.424 9.449 18.104 1.00 88.81 115 ILE A C 1
ATOM 934 O O . ILE A 1 115 ? -19.983 8.504 17.558 1.00 88.81 115 ILE A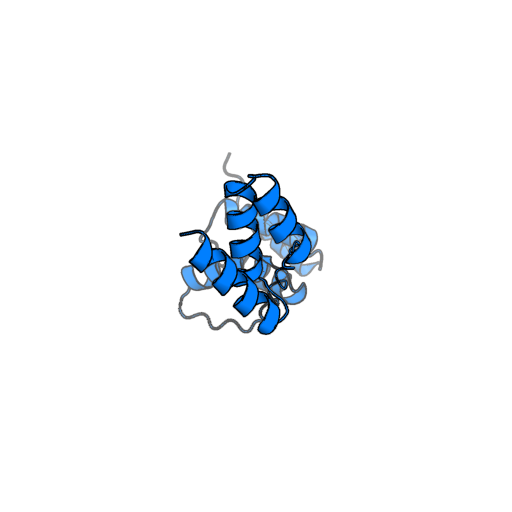 O 1
ATOM 938 N N . ILE A 1 116 ? -19.601 10.701 17.684 1.00 88.88 116 ILE A N 1
ATOM 939 C CA . ILE A 1 116 ? -20.468 11.030 16.544 1.00 88.88 116 ILE A CA 1
ATOM 940 C C . ILE A 1 116 ? -19.925 10.419 15.245 1.00 88.88 116 ILE A C 1
ATOM 942 O O . ILE A 1 116 ? -20.705 9.888 14.456 1.00 88.88 116 ILE A O 1
ATOM 946 N N . ASN A 1 117 ? -18.607 10.456 15.048 1.00 87.69 117 ASN A N 1
ATOM 947 C CA . ASN A 1 117 ? -17.963 9.997 13.816 1.00 87.69 117 ASN A CA 1
ATOM 948 C C . ASN A 1 117 ? -17.742 8.479 13.769 1.00 87.69 117 ASN A C 1
ATOM 950 O O . ASN A 1 117 ? -17.749 7.891 12.689 1.00 87.69 117 ASN A O 1
ATOM 954 N N . HIS A 1 118 ? -17.519 7.846 14.923 1.00 86.31 118 HIS A N 1
ATOM 955 C CA . HIS A 1 118 ? -17.087 6.445 15.003 1.00 86.31 118 HIS A CA 1
ATOM 956 C C . HIS A 1 118 ? -17.968 5.571 15.912 1.00 86.31 118 HIS A C 1
ATOM 958 O O . HIS A 1 118 ? -17.629 4.419 16.176 1.00 86.31 118 HIS A O 1
ATOM 964 N N . GLY A 1 119 ? -19.089 6.101 16.409 1.00 80.19 119 GLY A N 1
ATOM 965 C CA . GLY A 1 119 ? -19.998 5.427 17.335 1.00 80.19 119 GLY A CA 1
ATOM 966 C C . GLY A 1 119 ? -20.585 4.127 16.788 1.00 80.19 119 GLY A C 1
ATOM 967 O O . GLY A 1 119 ? -21.046 4.066 15.652 1.00 80.19 119 GLY A O 1
ATOM 968 N N . LYS A 1 120 ? -20.633 3.088 17.633 1.00 80.38 120 LYS A N 1
ATOM 969 C CA . LYS A 1 120 ? -21.167 1.765 17.259 1.00 80.38 120 LYS A CA 1
ATOM 970 C C . LYS A 1 120 ? -22.703 1.725 17.211 1.00 80.38 120 LYS A C 1
ATOM 972 O O . LYS A 1 120 ? -23.268 0.915 16.485 1.00 80.38 120 LYS A O 1
ATOM 977 N N . THR A 1 121 ? -23.396 2.581 17.972 1.00 86.75 121 THR A N 1
ATOM 978 C CA . THR A 1 121 ? -24.869 2.554 18.083 1.00 86.75 121 THR A CA 1
ATOM 979 C C . THR A 1 121 ? -25.514 3.913 17.808 1.00 86.75 121 THR A C 1
ATOM 981 O O . THR A 1 121 ? -25.049 4.953 18.277 1.00 86.75 121 THR A O 1
ATOM 984 N N . LYS A 1 122 ? -26.658 3.907 17.105 1.00 88.31 122 LYS A N 1
ATOM 985 C CA . LYS A 1 122 ? -27.436 5.126 16.802 1.00 88.31 122 LYS A CA 1
ATOM 986 C C . LYS A 1 122 ? -27.850 5.887 18.068 1.00 88.31 122 LYS A C 1
ATOM 988 O O . LYS A 1 122 ? -27.824 7.114 18.075 1.00 88.31 122 LYS A O 1
ATOM 993 N N . LYS A 1 123 ? -28.188 5.166 19.145 1.00 88.06 123 LYS A N 1
ATOM 994 C CA . LYS A 1 123 ? -28.580 5.753 20.437 1.00 88.06 123 LYS A CA 1
ATOM 995 C C . LYS A 1 123 ? -27.442 6.569 21.061 1.00 88.06 123 LYS A C 1
ATOM 997 O O . LYS A 1 123 ? -27.674 7.708 21.448 1.00 88.06 123 LYS A O 1
ATOM 1002 N N . GLN A 1 124 ? -26.218 6.030 21.084 1.00 86.44 124 GLN A N 1
ATOM 1003 C CA . GLN A 1 124 ? -25.039 6.740 21.603 1.00 86.44 124 GLN A CA 1
ATOM 1004 C C . GLN A 1 124 ? -24.699 7.979 20.770 1.00 86.44 124 GLN A C 1
ATOM 1006 O O . GLN A 1 124 ? -24.391 9.025 21.332 1.00 86.44 124 GLN A O 1
ATOM 1011 N N . ILE A 1 125 ? -24.794 7.884 19.441 1.00 90.06 125 ILE A N 1
ATOM 1012 C CA . ILE A 1 125 ? -24.557 9.024 18.544 1.00 90.06 125 ILE A CA 1
ATOM 1013 C C . ILE A 1 125 ? -25.590 10.130 18.793 1.00 90.06 125 ILE A C 1
ATOM 1015 O O . ILE A 1 125 ? -25.233 11.305 18.860 1.00 90.06 125 ILE A O 1
ATOM 1019 N N . LEU A 1 126 ? -26.868 9.771 18.946 1.00 92.69 126 LEU A N 1
ATOM 1020 C CA . LEU A 1 126 ? -27.934 10.736 19.211 1.00 92.69 126 LEU A CA 1
ATOM 1021 C C . LEU A 1 126 ? -27.746 11.427 20.567 1.00 92.69 126 LEU A C 1
ATOM 1023 O O . LEU A 1 126 ? -27.913 12.640 20.662 1.00 92.69 126 LEU A O 1
ATOM 1027 N N . GLU A 1 127 ? -27.373 10.672 21.600 1.00 90.31 127 GLU A N 1
ATOM 1028 C CA . GLU A 1 127 ? -27.086 11.225 22.925 1.00 90.31 127 GLU A CA 1
ATOM 1029 C C . GLU A 1 127 ? -25.866 12.158 22.889 1.00 90.31 127 GLU A C 1
ATOM 1031 O O . GLU A 1 127 ? -25.935 13.269 23.410 1.00 90.31 127 GLU A O 1
ATOM 1036 N N . ALA A 1 128 ? -24.795 11.775 22.184 1.00 90.88 128 ALA A N 1
ATOM 1037 C CA . ALA A 1 128 ? -23.622 12.626 22.002 1.00 90.88 128 ALA A CA 1
ATOM 1038 C C . ALA A 1 128 ? -23.955 13.939 21.271 1.00 90.88 128 ALA A C 1
ATOM 1040 O O . ALA A 1 128 ? -23.479 14.998 21.673 1.00 90.88 128 ALA A O 1
ATOM 1041 N N . LYS A 1 129 ? -24.808 13.892 20.236 1.00 92.81 129 LYS A N 1
ATOM 1042 C CA . LYS A 1 129 ? -25.274 15.090 19.516 1.00 92.81 129 LYS A CA 1
ATOM 1043 C C . LYS A 1 129 ? -26.081 16.032 20.406 1.00 92.81 129 LYS A C 1
ATOM 1045 O O . LYS A 1 129 ? -25.892 17.239 20.304 1.00 92.81 129 LYS A O 1
ATOM 1050 N N . LYS A 1 130 ? -26.960 15.498 21.263 1.00 93.81 130 LYS A N 1
ATOM 1051 C CA . LYS A 1 130 ? -27.735 16.305 22.220 1.00 93.81 130 LYS A CA 1
ATOM 1052 C C . LYS A 1 130 ? -26.809 17.028 23.195 1.00 93.81 130 LYS A C 1
ATOM 1054 O O . LYS A 1 130 ? -26.835 18.247 23.245 1.00 93.81 130 LYS A O 1
ATOM 1059 N N . ILE A 1 131 ? -25.905 16.287 23.840 1.00 90.44 131 ILE A N 1
ATOM 1060 C CA . ILE A 1 131 ? -24.940 16.864 24.786 1.00 90.44 131 ILE A CA 1
ATOM 1061 C C . ILE A 1 131 ? -24.061 17.917 24.097 1.00 90.44 131 ILE A C 1
ATOM 1063 O O . ILE A 1 131 ? -23.809 18.969 24.667 1.00 90.44 131 ILE A O 1
ATOM 1067 N N . LEU A 1 132 ? -23.595 17.667 22.869 1.00 91.19 132 LEU A N 1
ATOM 1068 C CA . LEU A 1 132 ? -22.788 18.644 22.134 1.00 91.19 132 LEU A CA 1
ATOM 1069 C C . LEU A 1 132 ? -23.576 19.928 21.824 1.00 91.19 132 LEU A C 1
ATOM 1071 O O . LEU A 1 132 ? -22.997 21.010 21.872 1.00 91.19 132 LEU A O 1
ATOM 1075 N N . LYS A 1 133 ? -24.874 19.806 21.514 1.00 92.25 133 LYS A N 1
ATOM 1076 C CA . LYS A 1 133 ? -25.765 20.942 21.256 1.00 92.25 133 LYS A CA 1
ATOM 1077 C C . LYS A 1 133 ? -25.990 21.778 22.515 1.00 92.25 133 LYS A C 1
ATOM 1079 O O . LYS A 1 133 ? -25.949 22.991 22.412 1.00 92.25 133 LYS A O 1
ATOM 1084 N N . ASP A 1 134 ? -26.156 21.140 23.671 1.00 88.94 134 ASP A N 1
ATOM 1085 C CA . ASP A 1 134 ? -26.367 21.824 24.957 1.00 88.94 134 ASP A CA 1
ATOM 1086 C C . ASP A 1 134 ? -25.098 22.542 25.475 1.00 88.94 134 ASP A C 1
ATOM 1088 O O . ASP A 1 134 ? -25.165 23.341 26.404 1.00 88.94 134 ASP A O 1
ATOM 1092 N N . LEU A 1 135 ? -23.925 22.250 24.895 1.00 83.00 135 LEU A N 1
ATOM 1093 C CA . LEU A 1 135 ? -22.631 22.863 25.233 1.00 83.00 135 LEU A CA 1
ATOM 1094 C C . LEU A 1 135 ? -22.228 24.028 24.313 1.00 83.00 135 LEU A C 1
ATOM 1096 O O . LEU A 1 135 ? -21.103 24.536 24.443 1.00 83.00 135 LEU A O 1
ATOM 1100 N N . ASN A 1 136 ? -23.064 24.369 23.332 1.00 70.00 136 ASN A N 1
ATOM 1101 C CA . ASN A 1 136 ? -22.874 25.479 22.398 1.00 70.00 136 ASN A CA 1
ATOM 1102 C C . ASN A 1 136 ? -23.906 26.565 22.678 1.00 70.00 136 ASN A C 1
ATOM 1104 O O . ASN A 1 136 ? -23.491 27.739 22.609 1.00 70.00 136 ASN A O 1
#

pLDDT: mean 83.75, std 10.71, range [44.5, 93.81]

Sequence (136 aa):
MISNIHNIYLRGERAYKNNKFGEAKKHLMSVVEHDTNHYASYLLLFEILNNSQSSQLQQVVKELKRINPAIVLEYKPVPKPKKISKEVNLVTISYIKLMLLQGKIIKAKRSLNTIINHGKTKKQILEAKKILKDLN

Radius of gyration: 27.77 Å; chains: 1; bounding box: 60×46×64 Å

Foldseek 3Di:
DPPVLVVLQVQLVVCVVVVVLVSNLVSLVVSCVVPVLPLVSLV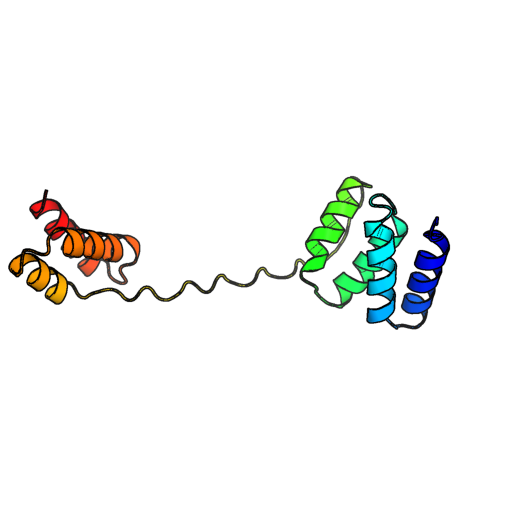SNLVSCQVVLDPCNVVSVVSNCVNPVPDDDDGDHNDDPPPPDDQPPQDDPVVLVVCVVVVVLVVSLVSLVCCLVRNPDPVSNVVSVVVNVVSD

Secondary structure (DSSP, 8-state):
----HHHHHHHHHHHHHTT-HHHHHHHHHHHHHH-TT-HHHHHHHHHHHHHTT-TTHHHHHHHHHHH-TT-----PPPPPPP-------PPPHHHHHHHHHTT-HHHHHHHHHHHHHH-S-HHHHHHHHHHHHHT-